Protein AF-A0A8T6BSA5-F1 (afdb_monomer_lite)

Sequence (88 aa):
MTVLIHVLGSDIPHHNRTVLRFFNDALAATSEHAREFMVVGKDDGLSDSCPALSVQFFPGKKSLAEAVIAKAKANRQQRFFFHGQFNP

InterPro domains:
  IPR009993 TDP-N-acetylfucosamine:lipid II N-acetylfucosaminyltransferase [PF07429] (1-88)

pLDDT: mean 90.22, std 11.07, range [40.31, 98.0]

Radius of gyration: 12.49 Å; chains: 1; bounding box: 34×28×30 Å

Structure (mmCIF, N/CA/C/O backbone):
data_AF-A0A8T6BSA5-F1
#
_entry.id   AF-A0A8T6BSA5-F1
#
loop_
_atom_site.group_PDB
_atom_site.id
_atom_site.type_symbol
_atom_site.label_atom_id
_atom_site.label_alt_id
_atom_site.label_comp_id
_atom_site.label_asym_id
_atom_site.label_entity_id
_atom_site.label_seq_id
_atom_site.pdbx_PDB_ins_code
_atom_site.Cartn_x
_atom_site.Cartn_y
_atom_site.Cartn_z
_atom_site.occupancy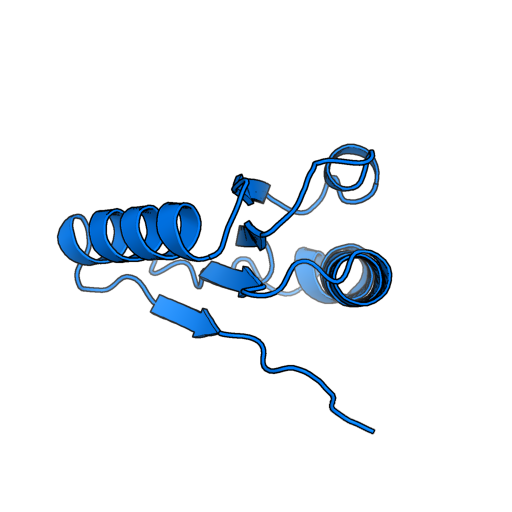
_atom_site.B_iso_or_equiv
_atom_site.auth_seq_id
_atom_site.auth_comp_id
_atom_site.auth_asym_id
_atom_site.auth_atom_id
_atom_site.pdbx_PDB_model_num
ATOM 1 N N . MET A 1 1 ? -16.914 -0.902 10.191 1.00 52.56 1 MET A N 1
ATOM 2 C CA . MET A 1 1 ? -15.870 -1.899 9.870 1.00 52.56 1 MET A CA 1
ATOM 3 C C . MET A 1 1 ? -14.556 -1.161 9.695 1.00 52.56 1 MET A C 1
ATOM 5 O O . MET A 1 1 ? -14.542 -0.129 9.036 1.00 52.56 1 MET A O 1
ATOM 9 N N . THR A 1 2 ? -13.491 -1.608 10.354 1.00 58.38 2 THR A N 1
ATOM 10 C CA . THR A 1 2 ? -12.189 -0.932 10.310 1.00 58.38 2 THR A CA 1
ATOM 11 C C . THR A 1 2 ? -11.378 -1.522 9.168 1.00 58.38 2 THR A C 1
ATOM 13 O O . THR A 1 2 ? -10.908 -2.649 9.273 1.00 58.38 2 THR A O 1
ATOM 16 N N . VAL A 1 3 ? -11.253 -0.804 8.056 1.00 78.94 3 VAL A N 1
ATOM 17 C CA . VAL A 1 3 ? -10.489 -1.288 6.899 1.00 78.94 3 VAL A CA 1
ATOM 18 C C . VAL A 1 3 ? -8.997 -1.241 7.240 1.00 78.94 3 VAL A C 1
ATOM 20 O O . VAL A 1 3 ? -8.543 -0.262 7.827 1.00 78.94 3 VAL A O 1
ATOM 23 N N . LEU A 1 4 ? -8.233 -2.290 6.936 1.00 94.00 4 LEU A N 1
ATOM 24 C CA . LEU A 1 4 ? -6.773 -2.275 7.044 1.00 94.00 4 LEU A CA 1
ATOM 25 C C . LEU A 1 4 ? -6.209 -1.662 5.760 1.00 94.00 4 LEU A C 1
ATOM 27 O O . LEU A 1 4 ? -6.578 -2.101 4.678 1.00 94.00 4 LEU A O 1
ATOM 31 N N . ILE A 1 5 ? -5.339 -0.656 5.872 1.00 95.69 5 ILE A N 1
ATOM 32 C CA . ILE A 1 5 ? -4.653 -0.077 4.708 1.00 95.69 5 ILE A CA 1
ATOM 33 C C . ILE A 1 5 ? -3.222 -0.597 4.662 1.00 95.69 5 ILE A C 1
ATOM 35 O O . ILE A 1 5 ? -2.448 -0.409 5.604 1.00 95.69 5 ILE A O 1
ATOM 39 N N . HIS A 1 6 ? -2.857 -1.212 3.547 1.00 96.19 6 HIS A N 1
ATOM 40 C CA . HIS A 1 6 ? -1.504 -1.666 3.276 1.00 96.19 6 HIS A CA 1
ATOM 41 C C . HIS A 1 6 ? -0.654 -0.523 2.717 1.00 96.19 6 HIS A C 1
ATOM 43 O O . HIS A 1 6 ? -1.055 0.174 1.788 1.00 96.19 6 HIS A O 1
ATOM 49 N N . VAL A 1 7 ? 0.536 -0.321 3.281 1.00 96.12 7 VAL A N 1
ATOM 50 C CA . VAL A 1 7 ? 1.417 0.796 2.928 1.00 96.12 7 VAL A CA 1
ATOM 51 C C . VAL A 1 7 ? 2.725 0.267 2.349 1.00 96.12 7 VAL A C 1
ATOM 53 O O . VAL A 1 7 ? 3.503 -0.377 3.056 1.00 96.12 7 VAL A O 1
ATOM 56 N N . LEU A 1 8 ? 2.973 0.563 1.071 1.00 94.81 8 LEU A N 1
ATOM 57 C CA . LEU A 1 8 ? 4.221 0.267 0.360 1.00 94.81 8 LEU A CA 1
ATOM 58 C C . LEU A 1 8 ? 5.067 1.542 0.292 1.00 94.81 8 LEU A C 1
ATOM 60 O O . LEU A 1 8 ? 4.888 2.395 -0.575 1.00 94.81 8 LEU A O 1
ATOM 64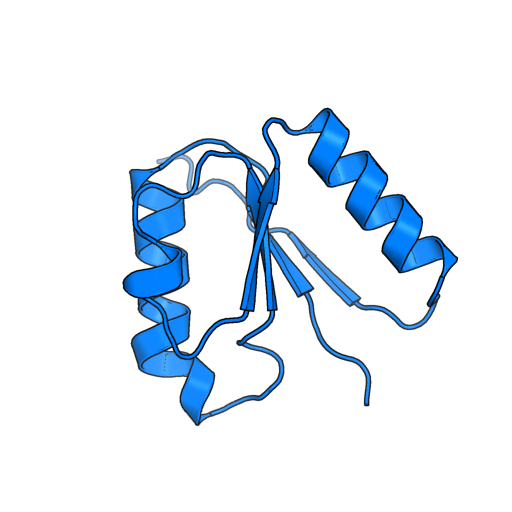 N N . GLY A 1 9 ? 5.962 1.698 1.267 1.00 92.81 9 GLY A N 1
ATOM 65 C CA . GLY A 1 9 ? 6.664 2.957 1.525 1.00 92.81 9 GLY A CA 1
ATOM 66 C C . GLY A 1 9 ? 7.886 3.242 0.653 1.00 92.81 9 GLY A C 1
ATOM 67 O O . GLY A 1 9 ? 8.472 4.308 0.805 1.00 92.81 9 GLY A O 1
ATOM 68 N N . SER A 1 10 ? 8.314 2.330 -0.219 1.00 89.88 10 SER A N 1
ATOM 69 C CA . SER A 1 10 ? 9.511 2.496 -1.055 1.00 89.88 10 SER A CA 1
ATOM 70 C C . SER A 1 10 ? 9.158 2.372 -2.535 1.00 89.88 10 SER A C 1
ATOM 72 O O . SER A 1 10 ? 8.360 1.517 -2.913 1.00 89.88 10 SER A O 1
ATOM 74 N N . ASP A 1 11 ? 9.777 3.214 -3.364 1.00 89.50 11 ASP A N 1
ATOM 75 C CA . ASP A 1 11 ? 9.623 3.167 -4.820 1.00 89.50 11 ASP A CA 1
ATOM 76 C C . ASP A 1 11 ? 10.495 2.046 -5.397 1.00 89.50 11 ASP A C 1
ATOM 78 O O . ASP A 1 11 ? 11.628 2.256 -5.826 1.00 89.50 11 ASP A O 1
ATOM 82 N N . ILE A 1 12 ? 10.005 0.812 -5.280 1.00 88.81 12 ILE A N 1
ATOM 83 C CA . ILE A 1 12 ? 10.671 -0.388 -5.792 1.00 88.81 12 ILE A CA 1
ATOM 84 C C . ILE A 1 12 ? 9.659 -1.089 -6.699 1.00 88.81 12 ILE A C 1
ATOM 86 O O . ILE A 1 12 ? 8.941 -1.985 -6.241 1.00 88.81 12 ILE A O 1
ATOM 90 N N . PRO A 1 13 ? 9.563 -0.687 -7.979 1.00 87.94 13 PRO A N 1
ATOM 91 C CA . PRO A 1 13 ? 8.454 -1.070 -8.851 1.00 87.94 13 PRO A CA 1
ATOM 92 C C . PRO A 1 13 ? 8.224 -2.582 -8.944 1.00 87.94 13 PRO A C 1
ATOM 94 O O . PRO A 1 13 ? 7.088 -3.048 -8.867 1.00 87.94 13 PRO A O 1
ATOM 97 N N . HIS A 1 14 ? 9.299 -3.370 -9.043 1.00 87.75 14 HIS A N 1
ATOM 98 C CA . HIS A 1 14 ? 9.202 -4.830 -9.122 1.00 87.75 14 HIS A CA 1
ATOM 99 C C . HIS A 1 14 ? 8.678 -5.461 -7.824 1.00 87.75 14 HIS A C 1
ATOM 101 O O . HIS A 1 14 ? 7.829 -6.345 -7.880 1.00 87.75 14 HIS A O 1
ATOM 107 N N . HIS A 1 15 ? 9.129 -4.985 -6.659 1.00 88.62 15 HIS A N 1
ATOM 108 C CA . HIS A 1 15 ? 8.637 -5.466 -5.366 1.00 88.62 15 HIS A CA 1
ATOM 109 C C . HIS A 1 15 ? 7.160 -5.108 -5.172 1.00 88.62 15 HIS A C 1
ATOM 111 O O . HIS A 1 15 ? 6.350 -5.983 -4.863 1.00 88.62 15 HIS A O 1
ATOM 117 N N . ASN A 1 16 ? 6.800 -3.844 -5.423 1.00 90.94 16 ASN A N 1
ATOM 118 C CA . ASN A 1 16 ? 5.427 -3.362 -5.285 1.00 90.94 16 ASN A CA 1
ATOM 119 C C . ASN A 1 16 ? 4.477 -4.164 -6.184 1.00 90.94 16 ASN A C 1
ATOM 121 O O . ASN A 1 16 ? 3.411 -4.580 -5.737 1.00 90.94 16 ASN A O 1
ATOM 125 N N . ARG A 1 17 ? 4.901 -4.472 -7.416 1.00 92.56 17 ARG A N 1
ATOM 126 C CA . ARG A 1 17 ? 4.155 -5.337 -8.338 1.00 92.56 17 ARG A CA 1
ATOM 127 C C . ARG A 1 17 ? 3.912 -6.734 -7.776 1.00 92.56 17 ARG A C 1
ATOM 129 O O . ARG A 1 17 ? 2.783 -7.207 -7.847 1.00 92.56 17 ARG A O 1
ATOM 136 N N . THR A 1 18 ? 4.937 -7.387 -7.230 1.00 93.25 18 THR A N 1
ATOM 137 C CA . THR A 1 18 ? 4.804 -8.737 -6.661 1.00 93.25 18 THR A CA 1
ATOM 138 C C . THR A 1 18 ? 3.819 -8.759 -5.496 1.00 93.25 18 THR A C 1
ATOM 140 O O . THR A 1 18 ? 2.948 -9.627 -5.454 1.00 93.25 18 THR A O 1
ATOM 143 N N . VAL A 1 19 ? 3.912 -7.788 -4.580 1.00 93.56 19 VAL A N 1
ATOM 144 C CA . VAL A 1 19 ? 2.983 -7.692 -3.443 1.00 93.56 19 VAL A CA 1
ATOM 145 C C . VAL A 1 19 ? 1.558 -7.443 -3.935 1.00 93.56 19 VAL A C 1
ATOM 147 O O . VAL A 1 19 ? 0.654 -8.188 -3.567 1.00 93.56 19 VAL A O 1
ATOM 150 N N . LEU A 1 20 ? 1.347 -6.452 -4.806 1.00 94.81 20 LEU A N 1
ATOM 151 C CA . LEU A 1 20 ? 0.012 -6.131 -5.320 1.00 94.81 20 LEU A CA 1
ATOM 152 C C . LEU A 1 20 ? -0.611 -7.312 -6.076 1.00 94.81 20 LEU A C 1
ATOM 154 O O . LEU A 1 20 ? -1.771 -7.633 -5.840 1.00 94.81 20 LEU A O 1
ATOM 158 N N . ARG A 1 21 ? 0.156 -8.024 -6.911 1.00 95.25 21 ARG A N 1
ATOM 159 C CA . ARG A 1 21 ? -0.337 -9.222 -7.610 1.00 95.25 21 ARG A CA 1
ATOM 160 C C . ARG A 1 21 ? -0.746 -10.328 -6.649 1.00 95.25 21 ARG A C 1
ATOM 162 O O . ARG A 1 21 ? -1.846 -10.851 -6.774 1.00 95.25 21 ARG A O 1
ATOM 169 N N . PHE A 1 22 ? 0.084 -10.632 -5.653 1.00 94.50 22 PHE A N 1
ATOM 170 C CA . PHE A 1 22 ? -0.264 -11.635 -4.648 1.00 94.50 22 PHE A CA 1
ATOM 171 C C . PHE A 1 22 ? -1.570 -11.287 -3.922 1.00 94.50 22 PHE A C 1
ATOM 173 O O . PHE A 1 22 ? -2.444 -12.139 -3.773 1.00 94.50 22 PHE A O 1
ATOM 180 N N . PHE A 1 23 ? -1.738 -10.027 -3.515 1.00 96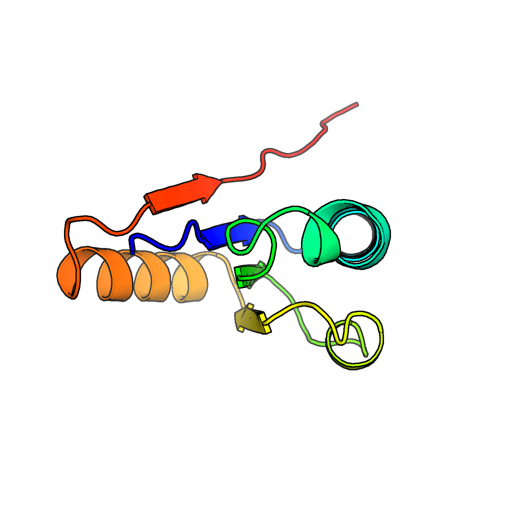.00 23 PHE A N 1
ATOM 181 C CA . PHE A 1 23 ? -2.965 -9.596 -2.853 1.00 96.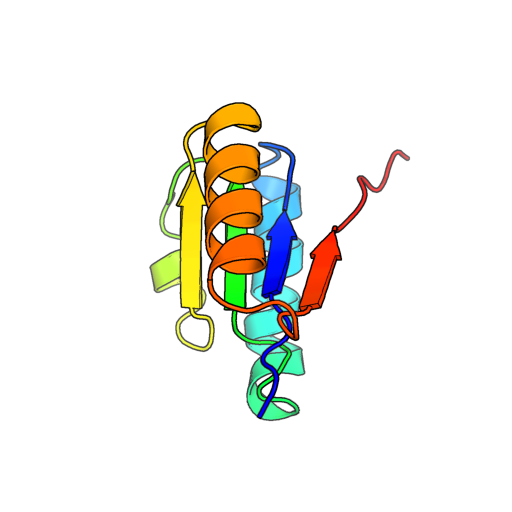00 23 PHE A CA 1
ATOM 182 C C . PHE A 1 23 ? -4.180 -9.656 -3.781 1.00 96.00 23 PHE A C 1
ATOM 184 O O . PHE A 1 23 ? -5.213 -10.182 -3.373 1.00 96.00 23 PHE A O 1
ATOM 191 N N . ASN A 1 24 ? -4.055 -9.184 -5.023 1.00 96.19 24 ASN A N 1
ATOM 192 C CA . ASN A 1 24 ? -5.130 -9.228 -6.012 1.00 96.19 24 ASN A CA 1
ATOM 193 C C . ASN A 1 24 ? -5.586 -10.665 -6.296 1.00 96.19 24 ASN A C 1
ATOM 195 O O . ASN A 1 24 ? -6.780 -10.951 -6.261 1.00 96.19 24 ASN A O 1
ATOM 199 N N . ASP A 1 25 ? -4.631 -11.558 -6.550 1.00 94.94 25 ASP A N 1
ATOM 200 C CA . ASP A 1 25 ? -4.909 -12.888 -7.087 1.00 94.94 25 ASP A CA 1
ATOM 201 C C . ASP A 1 25 ? -5.267 -13.898 -5.981 1.00 94.94 25 ASP A C 1
ATOM 203 O O . ASP A 1 25 ? -6.088 -14.786 -6.205 1.00 94.94 25 ASP A O 1
ATOM 207 N N . ALA A 1 26 ? -4.686 -13.766 -4.779 1.00 94.19 26 ALA A N 1
ATOM 208 C CA . ALA A 1 26 ? -4.842 -14.755 -3.706 1.00 94.19 26 ALA A CA 1
ATOM 209 C C . ALA A 1 26 ? -5.663 -14.270 -2.499 1.00 94.19 26 ALA A C 1
ATOM 211 O O . ALA A 1 26 ? -6.300 -15.088 -1.832 1.00 94.19 26 ALA A O 1
ATOM 212 N N . LEU A 1 27 ? -5.653 -12.969 -2.179 1.00 93.56 27 LEU A N 1
ATOM 213 C CA . LEU A 1 27 ? -6.220 -12.469 -0.915 1.00 93.56 27 LEU A CA 1
ATOM 214 C C . LEU A 1 27 ? -7.473 -11.609 -1.079 1.00 93.56 27 LEU A C 1
ATOM 216 O O . LEU A 1 27 ? -8.323 -11.594 -0.188 1.00 93.56 27 LEU A O 1
ATOM 220 N N . ALA A 1 28 ? -7.641 -10.925 -2.209 1.00 91.81 28 ALA A N 1
ATOM 221 C CA . ALA A 1 28 ? -8.765 -10.017 -2.402 1.00 91.81 28 ALA A CA 1
ATOM 222 C C . ALA A 1 28 ? -10.116 -10.745 -2.316 1.00 91.81 28 ALA A C 1
ATOM 224 O O . ALA A 1 28 ? -11.078 -10.192 -1.783 1.00 91.81 28 ALA A O 1
ATOM 225 N N . ALA A 1 29 ? -10.193 -12.000 -2.769 1.00 89.56 29 ALA A N 1
ATOM 226 C CA . ALA A 1 29 ? -11.402 -12.818 -2.669 1.00 89.56 29 ALA A CA 1
ATOM 227 C C . ALA A 1 29 ? -11.697 -13.315 -1.240 1.00 89.56 29 ALA A C 1
ATOM 229 O O . ALA A 1 29 ? -12.843 -13.638 -0.937 1.00 89.56 29 ALA A O 1
ATOM 230 N N . THR A 1 30 ? -10.692 -13.376 -0.362 1.00 88.56 30 THR A N 1
ATOM 231 C CA . THR A 1 30 ? -10.813 -14.003 0.965 1.00 88.56 30 THR A CA 1
ATOM 232 C C . THR A 1 30 ? -11.034 -12.998 2.091 1.00 88.56 30 THR A C 1
ATOM 234 O O . THR A 1 30 ? -11.582 -13.363 3.130 1.00 88.56 30 THR A O 1
ATOM 237 N N . SER A 1 31 ? -10.637 -11.734 1.909 1.00 86.19 31 SER A N 1
ATOM 238 C CA . SER A 1 31 ? -10.773 -10.705 2.941 1.00 86.19 31 SER A CA 1
ATOM 239 C C . SER A 1 31 ? -10.929 -9.302 2.363 1.00 86.19 31 SER A C 1
ATOM 241 O O . SER A 1 31 ? -10.151 -8.859 1.520 1.00 86.19 31 SER A O 1
ATOM 243 N N . GLU A 1 32 ? -11.889 -8.545 2.893 1.00 83.94 32 GLU A N 1
ATOM 244 C CA . GLU A 1 32 ? -12.052 -7.118 2.581 1.00 83.94 32 GLU A CA 1
ATOM 245 C C . GLU A 1 32 ? -10.876 -6.271 3.090 1.00 83.94 32 GLU A C 1
ATOM 247 O O . GLU A 1 32 ? -10.597 -5.200 2.557 1.00 83.94 32 GLU A O 1
ATOM 252 N N . HIS A 1 33 ? -10.141 -6.756 4.095 1.00 88.00 33 HIS A N 1
ATOM 253 C CA . HIS A 1 33 ? -8.965 -6.071 4.633 1.00 88.00 33 HIS A CA 1
ATOM 254 C C . HIS A 1 33 ? -7.745 -6.137 3.709 1.00 88.00 33 HIS A C 1
ATOM 256 O O . HIS A 1 33 ? -6.777 -5.429 3.953 1.00 88.00 33 HIS A O 1
ATOM 262 N N . ALA A 1 34 ? -7.788 -6.958 2.659 1.00 87.25 34 ALA A N 1
ATOM 263 C CA . ALA A 1 34 ? -6.676 -7.195 1.745 1.00 87.25 34 ALA A CA 1
ATOM 264 C C . ALA A 1 34 ? -6.737 -6.335 0.465 1.00 87.25 34 ALA A C 1
ATOM 266 O O . ALA A 1 34 ? -6.042 -6.637 -0.501 1.00 87.25 34 ALA A O 1
ATOM 267 N N . ARG A 1 35 ? -7.592 -5.302 0.415 1.00 92.56 35 ARG A N 1
ATOM 268 C CA . ARG A 1 35 ? -7.909 -4.591 -0.839 1.00 92.56 35 ARG A CA 1
ATOM 269 C C . ARG A 1 35 ? -7.395 -3.156 -0.928 1.00 92.56 35 ARG A C 1
ATOM 271 O O . ARG A 1 35 ? -7.236 -2.666 -2.036 1.00 92.56 35 ARG A O 1
ATOM 278 N N . GLU A 1 36 ? -7.115 -2.487 0.190 1.00 95.50 36 GLU A N 1
ATOM 279 C CA . GLU A 1 36 ? -6.728 -1.068 0.192 1.00 95.50 36 GLU A CA 1
ATOM 280 C C . GLU A 1 36 ? -5.213 -0.875 0.294 1.00 95.50 36 GLU A C 1
ATOM 282 O O . GLU A 1 36 ? -4.583 -1.315 1.262 1.00 95.50 36 GLU A O 1
ATOM 287 N N . PHE A 1 37 ? -4.642 -0.146 -0.665 1.00 96.38 37 PHE A N 1
ATOM 288 C CA . PHE A 1 37 ? -3.209 0.110 -0.763 1.00 96.38 37 PHE A CA 1
ATOM 289 C C . PHE A 1 37 ? -2.877 1.594 -0.934 1.00 96.38 37 PHE A C 1
ATOM 291 O O . PHE A 1 37 ? -3.492 2.317 -1.714 1.00 96.38 37 PHE A O 1
ATOM 298 N N . MET A 1 38 ? -1.823 2.030 -0.246 1.00 96.62 38 MET A N 1
ATOM 299 C CA . MET A 1 38 ? -1.153 3.311 -0.466 1.00 96.62 38 MET A CA 1
ATOM 300 C C . MET A 1 38 ? 0.310 3.043 -0.830 1.00 96.62 38 MET A C 1
ATOM 302 O O . MET A 1 38 ? 1.041 2.423 -0.053 1.00 96.62 38 MET A O 1
ATOM 306 N N . VAL A 1 39 ? 0.741 3.489 -2.009 1.00 95.94 39 VAL A N 1
ATOM 307 C CA . VAL A 1 39 ? 1.996 3.047 -2.637 1.00 95.94 39 VAL A CA 1
ATOM 308 C C . VAL A 1 39 ? 2.847 4.243 -3.042 1.00 95.94 39 VAL A C 1
ATOM 310 O O . VAL A 1 39 ? 2.349 5.175 -3.669 1.00 95.94 39 VAL A O 1
ATOM 313 N N . VAL A 1 40 ? 4.138 4.227 -2.705 1.00 95.25 40 VAL A N 1
ATOM 314 C CA . VAL A 1 40 ? 5.102 5.155 -3.312 1.00 95.25 40 VAL A CA 1
ATOM 315 C C . VAL A 1 40 ? 5.471 4.664 -4.707 1.00 95.25 40 VAL A C 1
ATOM 317 O O . VAL A 1 40 ? 5.844 3.504 -4.871 1.00 95.25 40 VAL A O 1
ATOM 320 N N . GLY A 1 41 ? 5.405 5.564 -5.682 1.00 92.88 41 GLY A N 1
ATOM 321 C CA . GLY A 1 41 ? 5.779 5.312 -7.068 1.00 92.88 41 GLY A CA 1
ATOM 322 C C . GLY A 1 41 ? 4.761 5.911 -8.030 1.00 92.88 41 GLY A C 1
ATOM 323 O O . GLY A 1 41 ? 3.942 6.757 -7.656 1.00 92.88 41 GLY A O 1
ATOM 324 N N . LYS A 1 42 ? 4.812 5.460 -9.280 1.00 91.44 42 LYS A N 1
ATOM 325 C CA . LYS A 1 42 ? 3.853 5.825 -10.324 1.00 91.44 42 LYS A CA 1
ATOM 326 C C . LYS A 1 42 ? 2.951 4.645 -10.651 1.00 91.44 42 LYS A C 1
ATOM 328 O O . LYS A 1 42 ? 3.330 3.489 -10.461 1.00 91.44 42 LYS A O 1
ATOM 333 N N . ASP A 1 43 ? 1.761 4.956 -11.147 1.00 90.50 43 ASP A N 1
ATOM 334 C CA . ASP A 1 43 ? 0.887 3.937 -11.707 1.00 90.50 43 ASP A CA 1
ATOM 335 C C . ASP A 1 43 ? 1.356 3.571 -13.118 1.00 90.50 43 ASP A C 1
ATOM 337 O O . ASP A 1 43 ? 0.975 4.196 -14.105 1.00 90.50 43 ASP A O 1
ATOM 341 N N . ASP A 1 44 ? 2.210 2.555 -13.202 1.00 86.75 44 ASP A N 1
ATOM 342 C CA . ASP A 1 44 ? 2.727 2.022 -14.466 1.00 86.75 44 ASP A CA 1
ATOM 343 C C . ASP A 1 44 ? 1.837 0.870 -14.990 1.00 86.75 44 ASP A C 1
ATOM 345 O O . ASP A 1 44 ? 2.334 -0.188 -15.393 1.00 86.75 44 ASP A O 1
ATOM 349 N N . GLY A 1 45 ? 0.510 1.040 -14.913 1.00 88.50 45 GLY A N 1
ATOM 350 C CA . GLY A 1 45 ? -0.496 0.028 -15.275 1.00 88.50 45 GLY A CA 1
ATOM 351 C C . GLY A 1 45 ? -0.763 -1.009 -14.177 1.00 88.50 45 GLY A C 1
ATOM 352 O O . GLY A 1 45 ? -1.262 -2.107 -14.449 1.00 88.50 45 GLY A O 1
ATOM 353 N N . LEU A 1 46 ? -0.393 -0.696 -12.931 1.00 88.00 46 LEU A N 1
ATOM 354 C CA . LEU A 1 46 ? -0.589 -1.582 -11.783 1.00 88.00 46 LEU A CA 1
ATOM 355 C C . LEU A 1 46 ? -2.045 -1.593 -11.324 1.00 88.00 46 LEU A C 1
ATOM 357 O O . LEU A 1 46 ? -2.528 -2.664 -10.954 1.00 88.00 46 LEU A O 1
ATOM 361 N N . SER A 1 47 ? -2.734 -0.450 -11.387 1.00 91.12 47 SER A N 1
ATOM 362 C CA . SER A 1 47 ? -4.164 -0.371 -11.061 1.00 91.12 47 SER A CA 1
ATOM 363 C C . SER A 1 47 ? -4.993 -1.232 -12.016 1.00 91.12 47 SER A C 1
ATOM 365 O O . SER A 1 47 ? -5.746 -2.093 -11.570 1.00 91.12 47 SER A O 1
ATOM 367 N N . ASP A 1 48 ? -4.764 -1.096 -13.326 1.00 92.50 48 ASP A N 1
ATOM 368 C CA . ASP A 1 48 ? -5.445 -1.894 -14.359 1.00 92.50 48 ASP A CA 1
ATOM 369 C C . ASP A 1 48 ? -5.139 -3.393 -14.230 1.00 92.50 48 ASP A C 1
ATOM 371 O O . ASP A 1 48 ? -5.983 -4.256 -14.465 1.00 92.50 48 ASP A O 1
ATOM 375 N N . SER A 1 49 ? -3.909 -3.711 -13.825 1.00 92.19 49 SER A N 1
ATOM 376 C CA . SER A 1 49 ? -3.458 -5.079 -13.582 1.00 92.19 49 SER A CA 1
ATOM 377 C C . SER A 1 49 ? -4.084 -5.723 -12.343 1.00 92.19 49 SER A C 1
ATOM 379 O O . SER A 1 49 ? -4.119 -6.954 -12.275 1.00 92.19 49 SER A O 1
ATOM 381 N N . CYS A 1 50 ? -4.529 -4.928 -11.367 1.00 95.31 50 CYS A N 1
ATOM 382 C CA . CYS A 1 50 ? -5.002 -5.395 -10.064 1.00 95.31 50 CYS A CA 1
ATOM 383 C C . CYS A 1 50 ? -6.425 -4.881 -9.764 1.00 95.31 50 CYS A C 1
ATOM 385 O O . CYS A 1 50 ? -6.617 -4.153 -8.788 1.00 95.31 50 CYS A O 1
ATOM 387 N N . PRO A 1 51 ? -7.437 -5.257 -10.569 1.00 95.31 51 PRO A N 1
ATOM 388 C CA . PRO A 1 51 ? -8.781 -4.682 -10.486 1.00 95.31 51 PRO A CA 1
ATOM 389 C C . PRO A 1 51 ? -9.537 -5.031 -9.196 1.00 95.31 51 PRO A C 1
ATOM 391 O O . PRO A 1 51 ? -10.551 -4.408 -8.893 1.00 95.31 51 PRO A O 1
ATOM 394 N N . ALA A 1 52 ? -9.080 -6.029 -8.432 1.00 94.62 52 ALA A N 1
ATOM 395 C CA . ALA A 1 52 ? -9.675 -6.380 -7.145 1.00 94.62 52 ALA A CA 1
ATOM 396 C C . ALA A 1 52 ? -9.144 -5.515 -5.984 1.00 94.62 52 ALA A C 1
ATOM 398 O O . ALA A 1 52 ? -9.591 -5.680 -4.844 1.00 94.62 52 ALA A O 1
ATOM 399 N N . LEU A 1 53 ? -8.190 -4.617 -6.258 1.00 95.56 53 LEU A N 1
ATOM 400 C CA . LEU A 1 53 ? -7.563 -3.730 -5.285 1.00 95.56 53 LEU A CA 1
ATOM 401 C C . LEU A 1 53 ? -7.934 -2.264 -5.541 1.00 95.56 53 LEU A C 1
ATOM 403 O O . LEU A 1 53 ? -8.061 -1.814 -6.675 1.00 95.56 53 LEU A O 1
ATOM 407 N N . SER A 1 54 ? -8.029 -1.500 -4.459 1.00 95.25 54 SER A N 1
ATOM 408 C CA . SER A 1 54 ? -8.051 -0.039 -4.456 1.00 95.25 54 SER A CA 1
ATOM 409 C C . SER A 1 54 ? -6.635 0.444 -4.149 1.00 95.25 54 SER A C 1
ATOM 411 O O . SER A 1 54 ? -6.126 0.249 -3.041 1.00 95.25 54 SER A O 1
ATOM 413 N N . VAL A 1 55 ? -5.959 1.023 -5.145 1.00 95.69 55 VAL A N 1
ATOM 414 C CA . VAL A 1 55 ? -4.551 1.431 -5.041 1.00 95.69 55 VAL A CA 1
ATOM 415 C C . VAL A 1 55 ? -4.427 2.935 -5.246 1.00 95.69 55 VAL A C 1
ATOM 417 O O . VAL A 1 55 ? -4.836 3.474 -6.270 1.00 95.69 55 VAL A O 1
ATOM 420 N N . GLN A 1 56 ? -3.825 3.621 -4.276 1.00 96.69 56 GLN A N 1
ATOM 421 C CA . GLN A 1 56 ? -3.511 5.043 -4.371 1.00 96.69 56 GLN A CA 1
ATOM 422 C C . GLN A 1 56 ? -1.996 5.256 -4.444 1.00 96.69 56 GLN A C 1
ATOM 424 O O . GLN A 1 56 ? -1.262 4.857 -3.536 1.00 96.69 56 GLN A O 1
ATOM 429 N N . PHE A 1 57 ? -1.538 5.929 -5.500 1.00 96.50 57 PHE A N 1
ATOM 430 C CA . PHE A 1 57 ? -0.123 6.222 -5.725 1.00 96.50 57 PHE A CA 1
ATOM 431 C C . PHE A 1 57 ? 0.284 7.597 -5.196 1.00 96.50 57 PHE A C 1
ATOM 433 O O . PHE A 1 57 ? -0.464 8.573 -5.279 1.00 96.50 57 PHE A O 1
ATOM 440 N N . PHE A 1 58 ? 1.505 7.666 -4.675 1.00 96.56 58 PHE A N 1
ATOM 441 C CA . PHE A 1 58 ? 2.119 8.871 -4.138 1.00 96.56 58 PHE A CA 1
ATOM 442 C C . PHE A 1 58 ? 3.527 9.044 -4.722 1.00 96.56 58 PHE A C 1
ATOM 444 O O . PHE A 1 58 ? 4.304 8.090 -4.726 1.00 96.56 58 PHE A O 1
ATOM 451 N N . PRO A 1 59 ? 3.917 10.262 -5.137 1.00 94.19 59 PRO A N 1
ATOM 452 C CA . PRO A 1 59 ? 5.195 10.499 -5.816 1.00 94.19 59 PRO A CA 1
ATOM 453 C C . PRO A 1 59 ? 6.427 10.300 -4.919 1.00 94.19 59 PRO A C 1
ATOM 455 O O . PRO A 1 59 ? 7.549 10.266 -5.413 1.00 94.19 59 PRO A O 1
ATOM 458 N N . GLY A 1 60 ? 6.253 10.200 -3.599 1.00 93.25 60 GLY A N 1
ATOM 459 C CA . GLY A 1 60 ? 7.358 10.006 -2.671 1.00 93.25 60 GLY A CA 1
ATOM 460 C C . GLY A 1 60 ? 6.925 9.661 -1.249 1.00 93.25 60 GLY A C 1
ATOM 461 O O . GLY A 1 60 ? 5.759 9.794 -0.864 1.00 93.25 60 GLY A O 1
ATOM 462 N N . LYS A 1 61 ? 7.912 9.275 -0.430 1.00 93.56 61 LYS A N 1
ATOM 463 C CA . LYS A 1 61 ? 7.721 8.910 0.986 1.00 93.56 61 LYS A CA 1
ATOM 464 C C . LYS A 1 61 ? 7.070 10.027 1.801 1.00 93.56 61 LYS A C 1
ATOM 466 O O . LYS A 1 61 ? 6.230 9.749 2.649 1.00 93.56 61 LYS A O 1
ATOM 471 N N . LYS A 1 62 ? 7.427 11.286 1.522 1.00 94.88 62 LYS A N 1
ATOM 472 C CA . LYS A 1 62 ? 6.882 12.455 2.226 1.00 94.88 62 LYS A CA 1
ATOM 473 C C . LYS A 1 62 ? 5.379 12.617 1.981 1.00 94.88 62 LYS A C 1
ATOM 475 O O . LYS A 1 62 ? 4.617 12.627 2.941 1.00 94.88 62 LYS A O 1
ATOM 480 N N . SER A 1 63 ? 4.954 12.663 0.716 1.00 97.00 63 SER A N 1
ATOM 481 C CA . SER A 1 63 ? 3.533 12.781 0.355 1.00 97.00 63 SER A CA 1
ATOM 482 C C . SER A 1 63 ? 2.708 11.596 0.860 1.00 97.00 63 SER A C 1
ATOM 484 O O . SER A 1 63 ? 1.578 11.772 1.309 1.00 97.00 63 SER A O 1
ATOM 486 N N . LEU A 1 64 ? 3.286 10.389 0.845 1.00 97.00 64 LEU A N 1
ATOM 487 C CA . LEU A 1 64 ? 2.648 9.208 1.420 1.00 97.00 64 LEU A CA 1
ATOM 488 C C . LEU A 1 64 ? 2.454 9.365 2.937 1.00 97.00 64 LEU A C 1
ATOM 490 O O . LEU A 1 64 ? 1.360 9.127 3.446 1.00 97.00 64 LEU A O 1
ATOM 494 N N . ALA A 1 65 ? 3.500 9.771 3.664 1.00 96.44 65 ALA A N 1
ATOM 495 C CA . ALA A 1 65 ? 3.440 9.949 5.113 1.00 96.44 65 ALA A CA 1
ATOM 496 C C . ALA A 1 65 ? 2.403 11.010 5.516 1.00 96.44 65 ALA A C 1
ATOM 498 O O . ALA A 1 65 ? 1.623 10.785 6.440 1.00 96.44 65 ALA A O 1
ATOM 499 N N . GLU A 1 66 ? 2.343 12.131 4.794 1.00 98.00 66 GLU A N 1
ATOM 500 C CA . GLU A 1 66 ? 1.332 13.176 4.997 1.00 98.00 66 GLU A CA 1
ATOM 501 C C . GLU A 1 66 ? -0.092 12.626 4.821 1.00 98.00 66 GLU A C 1
ATOM 503 O O . GLU A 1 66 ? -0.953 12.856 5.675 1.00 98.00 66 GLU A O 1
ATOM 508 N N . ALA A 1 67 ? -0.330 11.826 3.777 1.00 97.50 67 ALA A N 1
ATOM 509 C CA . ALA A 1 67 ? -1.627 11.201 3.529 1.00 97.50 67 ALA A CA 1
ATOM 510 C C . ALA A 1 67 ? -2.008 10.164 4.603 1.00 97.50 67 ALA A C 1
ATOM 512 O O . ALA A 1 67 ? -3.160 10.124 5.045 1.00 97.50 67 ALA A O 1
ATOM 513 N N . VAL A 1 68 ? -1.051 9.354 5.068 1.00 96.25 68 VAL A N 1
ATOM 514 C CA . VAL A 1 68 ? -1.260 8.402 6.174 1.00 96.25 68 VAL A CA 1
ATOM 515 C C . VAL A 1 68 ? -1.637 9.145 7.455 1.00 96.25 68 VAL A C 1
ATOM 517 O O . VAL A 1 68 ? -2.620 8.789 8.106 1.00 96.25 68 VAL A O 1
ATOM 520 N N . ILE A 1 69 ? -0.906 10.212 7.797 1.00 96.94 69 ILE A N 1
ATOM 521 C CA . ILE A 1 69 ? -1.194 11.046 8.971 1.00 96.94 69 ILE A CA 1
ATOM 522 C C . ILE A 1 69 ? -2.587 11.668 8.856 1.00 96.94 69 ILE A C 1
ATOM 524 O O . ILE A 1 69 ? -3.342 11.648 9.829 1.00 96.94 69 ILE A O 1
ATOM 528 N N . ALA A 1 70 ? -2.953 12.195 7.685 1.00 97.38 70 ALA A N 1
ATOM 529 C CA . ALA A 1 70 ? -4.274 12.770 7.456 1.00 97.38 70 ALA A CA 1
ATOM 530 C C . ALA A 1 70 ? -5.392 11.733 7.671 1.00 97.38 70 ALA A C 1
ATOM 532 O O . ALA A 1 70 ? -6.324 11.993 8.435 1.00 97.38 70 ALA A O 1
ATOM 533 N N . LYS A 1 71 ? -5.265 10.529 7.092 1.00 95.19 71 LYS A N 1
ATOM 534 C CA . LYS A 1 71 ? -6.227 9.429 7.298 1.00 95.19 71 LYS A CA 1
ATOM 535 C C . LYS A 1 71 ? -6.303 8.999 8.768 1.00 95.19 71 LYS A C 1
ATOM 537 O O . LYS A 1 71 ? -7.398 8.815 9.293 1.00 95.19 71 LYS A O 1
ATOM 542 N N . ALA A 1 72 ? -5.163 8.900 9.453 1.00 94.50 72 ALA A N 1
ATOM 543 C CA . ALA A 1 72 ? -5.104 8.536 10.869 1.00 94.50 72 ALA A CA 1
ATOM 544 C C . ALA A 1 72 ? -5.731 9.599 11.790 1.00 94.50 72 ALA A C 1
ATOM 546 O O . ALA A 1 72 ? -6.306 9.258 12.825 1.00 94.50 72 ALA A O 1
ATOM 547 N N . LYS A 1 73 ? -5.619 10.887 11.436 1.00 96.38 73 LYS A N 1
ATOM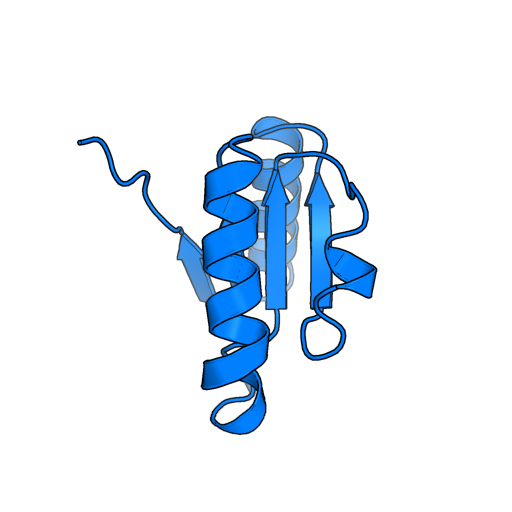 548 C CA . LYS A 1 73 ? -6.286 11.988 12.149 1.00 96.38 73 LYS A CA 1
ATOM 549 C C . LYS A 1 73 ? -7.796 11.961 11.927 1.00 96.38 73 LYS A C 1
ATOM 551 O O . LYS A 1 73 ? -8.537 12.130 12.889 1.00 96.38 73 LYS A O 1
ATOM 556 N N . ALA A 1 74 ? -8.234 11.722 10.690 1.00 95.44 74 ALA A N 1
ATOM 557 C CA . ALA A 1 74 ? -9.651 11.660 10.335 1.00 95.44 74 ALA A CA 1
ATOM 558 C C . ALA A 1 74 ? -10.370 10.467 10.985 1.00 95.44 74 ALA A C 1
ATOM 560 O O . ALA A 1 74 ? -11.524 10.586 11.387 1.00 95.44 74 ALA A O 1
ATOM 561 N N . ASN A 1 75 ? -9.688 9.327 11.129 1.00 93.81 75 ASN A N 1
ATOM 562 C CA . ASN A 1 75 ? -10.223 8.152 11.806 1.00 93.81 75 ASN A CA 1
ATOM 563 C C . ASN A 1 75 ? -9.154 7.490 12.686 1.00 93.81 75 ASN A C 1
ATOM 565 O O . ASN A 1 75 ? -8.272 6.783 12.203 1.00 93.81 75 ASN A O 1
ATOM 569 N N . ARG A 1 76 ? -9.275 7.649 14.007 1.00 92.06 76 ARG A N 1
ATOM 570 C CA . ARG A 1 76 ? -8.316 7.100 14.983 1.00 92.06 76 ARG A CA 1
ATOM 571 C C . ARG A 1 76 ? -8.377 5.576 15.127 1.00 92.06 76 ARG A C 1
ATOM 573 O O . ARG A 1 76 ? -7.448 4.992 15.681 1.00 92.06 76 ARG A O 1
ATOM 580 N N . GLN A 1 77 ? -9.442 4.937 14.640 1.00 92.38 77 GLN A N 1
ATOM 581 C CA . GLN A 1 77 ? -9.548 3.477 14.587 1.00 92.38 77 GLN A CA 1
ATOM 582 C C . GLN A 1 77 ? -8.858 2.899 13.348 1.00 92.38 77 GLN A C 1
ATOM 584 O O . GLN A 1 77 ? -8.575 1.706 13.336 1.00 92.38 77 GLN A O 1
ATOM 589 N N . GLN A 1 78 ? -8.551 3.724 12.337 1.00 92.75 78 GLN A N 1
ATOM 590 C CA . GLN A 1 78 ? -7.883 3.301 11.108 1.00 92.75 78 GLN A CA 1
ATOM 591 C C . GLN A 1 78 ? -6.603 2.520 11.422 1.00 92.75 78 GLN A C 1
ATOM 593 O O . GLN A 1 78 ? -5.776 2.942 12.237 1.00 92.75 78 GLN A O 1
ATOM 598 N N . ARG A 1 79 ? -6.438 1.370 10.767 1.00 94.38 79 ARG A N 1
ATOM 599 C CA . ARG A 1 79 ? -5.245 0.532 10.896 1.00 94.38 79 ARG A CA 1
ATOM 600 C C . ARG A 1 79 ? -4.420 0.610 9.622 1.00 94.38 79 ARG A C 1
ATOM 602 O O . ARG A 1 79 ? -4.967 0.713 8.523 1.00 94.38 79 ARG A O 1
ATOM 609 N N . PHE A 1 80 ? -3.108 0.556 9.801 1.00 95.00 80 PHE A N 1
ATOM 610 C CA . PHE A 1 80 ? -2.128 0.597 8.729 1.00 95.00 80 PHE A CA 1
ATOM 611 C C . PHE A 1 80 ? -1.165 -0.570 8.910 1.00 95.00 80 PHE A C 1
ATOM 613 O O . PHE A 1 80 ? -0.688 -0.801 10.022 1.00 95.00 80 PHE A O 1
ATOM 620 N N . PHE A 1 81 ? -0.878 -1.285 7.828 1.00 94.62 81 PHE A N 1
ATOM 621 C CA . PHE A 1 81 ? 0.157 -2.308 7.788 1.00 94.62 81 PHE A CA 1
ATOM 622 C C . PHE A 1 81 ? 1.282 -1.833 6.873 1.00 94.62 81 PHE A C 1
ATOM 624 O O . PHE A 1 81 ? 1.103 -1.738 5.659 1.00 94.62 81 PHE A O 1
ATOM 631 N N . PHE A 1 82 ? 2.429 -1.500 7.460 1.00 93.75 82 PHE A N 1
ATOM 632 C CA . PHE A 1 82 ? 3.598 -1.036 6.720 1.00 93.75 82 PHE A CA 1
ATOM 633 C C . PHE A 1 82 ? 4.423 -2.238 6.286 1.00 93.75 82 PHE A C 1
ATOM 635 O O . PHE A 1 82 ? 4.979 -2.949 7.123 1.00 93.75 82 PHE A O 1
ATOM 642 N N . HIS A 1 83 ? 4.504 -2.458 4.979 1.00 90.62 83 HIS A N 1
ATOM 643 C CA . HIS A 1 83 ? 5.344 -3.516 4.436 1.00 90.62 83 HIS A CA 1
ATOM 644 C C . HIS A 1 83 ? 6.808 -3.074 4.488 1.00 90.62 83 HIS A C 1
ATOM 646 O O . HIS A 1 83 ? 7.160 -1.983 4.029 1.00 90.62 83 HIS A O 1
ATOM 652 N N . GLY A 1 84 ? 7.652 -3.912 5.088 1.00 77.88 84 GLY A N 1
ATOM 653 C CA . GLY A 1 84 ? 9.100 -3.721 5.089 1.00 77.88 84 GLY A CA 1
ATOM 654 C C . GLY A 1 84 ? 9.718 -4.055 3.731 1.00 77.88 84 GLY A C 1
ATOM 655 O O . GLY A 1 84 ? 9.107 -4.722 2.899 1.00 77.88 84 GLY A O 1
ATOM 656 N N . GLN A 1 85 ? 10.962 -3.626 3.517 1.00 65.25 85 GLN A N 1
ATOM 657 C CA . GLN A 1 85 ? 11.779 -4.202 2.450 1.00 65.25 85 GLN A CA 1
ATOM 658 C C . GLN A 1 85 ? 12.177 -5.626 2.846 1.00 65.25 85 GLN A C 1
ATOM 660 O O . GLN A 1 85 ? 12.710 -5.836 3.934 1.00 65.25 85 GLN A O 1
ATOM 665 N N . PHE A 1 86 ? 11.997 -6.584 1.937 1.00 49.91 86 PHE A N 1
ATOM 666 C CA . PHE A 1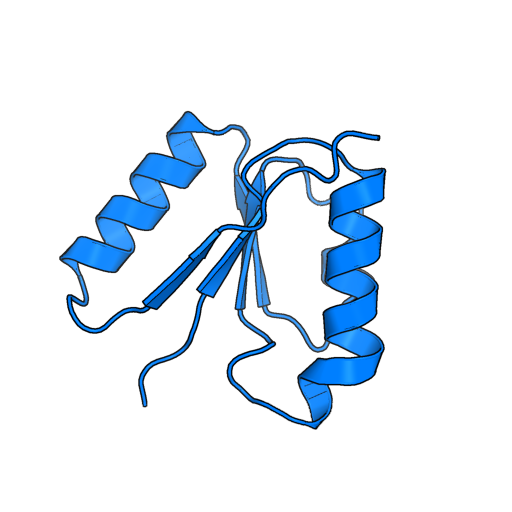 86 ? 12.881 -7.745 1.915 1.00 49.91 86 PHE A CA 1
ATOM 667 C C . PHE A 1 86 ? 14.244 -7.235 1.457 1.00 49.91 86 PHE A C 1
ATOM 669 O O . PHE A 1 86 ? 14.441 -6.973 0.271 1.00 49.91 86 PHE A O 1
ATOM 676 N N . ASN A 1 87 ? 15.147 -7.006 2.405 1.00 40.31 87 ASN A N 1
ATOM 677 C CA . ASN A 1 87 ? 16.555 -6.866 2.075 1.00 40.31 87 ASN A CA 1
ATOM 678 C C . ASN A 1 87 ? 17.119 -8.298 1.998 1.00 40.31 87 ASN A C 1
ATOM 680 O O . ASN A 1 87 ? 16.956 -9.017 2.987 1.00 40.31 87 ASN A O 1
ATOM 684 N N . PRO A 1 88 ? 17.657 -8.747 0.850 1.00 48.16 88 PRO A N 1
ATOM 685 C CA . PRO A 1 88 ? 18.354 -10.028 0.772 1.00 48.16 88 PRO A CA 1
ATOM 686 C C . PRO A 1 88 ? 19.611 -10.045 1.649 1.00 48.16 88 PRO A C 1
ATOM 688 O O . PRO A 1 88 ? 20.179 -8.955 1.906 1.00 48.16 88 PRO A O 1
#

Secondary structure (DSSP, 8-state):
--PEEEEE-S--HHHHHHHHHHIIIIITTT-GGGSEEEEES--SSHHHH-TTSEEEEESSHHHHHHHHHHHHHH-TT-EEEEEPP---

Foldseek 3Di:
DAAEEEEAADAPPVVVLVLLCCLQPPPLVPDSNSAHYEHEDDPPVSCVVRVSHDYHYDPHNVRSVVVVVVVCVVPVSHHYDYDDDPDD

Organism: Escherichia coli (NCBI:txid562)